Protein AF-A0A9P7GEM7-F1 (afdb_monomer_lite)

Organism: NCBI:txid117018

pLDDT: mean 81.97, std 18.74, range [29.73, 97.31]

Secondary structure (DSSP, 8-state):
-TTSSSS--HHHHHHHT-HHHHHHHHHHHHHHHHTGGGS-TTGGGSHHHHHTTTTS--EEEEETT-SSS-S----SSS-TTTTTTS-TT---HHHHHHH-TTSEEEEETT--S-TTSHHHHHHHHHHHHHHHT-

InterPro domains:
  IPR005944 Proline iminopeptidase [PTHR43722] (1-74)
  IPR029058 Alpha/Beta hydrolase fold [G3DSA:3.40.50.1820] (1-134)
  IPR029058 Alpha/Beta hydrolase fold [SSF53474] (7-118)

Sequence (134 aa):
MATSKLFVDPAYIERADDDGFANAFARIENHYFVNDGFMRDGQLLEKQEIDKIRHIPTTVVQGRYDVVCPVRTFLTTLLSYIHKFCVTKATTAYALKKVFPEIDLHIVPDAGHSSREVGIAKLLVEATNKFADL

Structure (mmCIF, N/CA/C/O backbone):
data_AF-A0A9P7GEM7-F1
#
_entry.id   AF-A0A9P7GEM7-F1
#
loop_
_atom_site.group_PDB
_atom_site.id
_atom_site.type_symbol
_atom_site.label_atom_id
_atom_site.label_alt_id
_atom_site.label_comp_id
_atom_site.label_asym_id
_atom_site.label_entity_id
_atom_site.label_seq_id
_atom_site.pdbx_PDB_ins_code
_atom_site.Cartn_x
_atom_site.Cartn_y
_atom_site.Cartn_z
_atom_site.occupancy
_atom_site.B_iso_or_equiv
_atom_site.auth_seq_id
_atom_site.auth_comp_id
_atom_site.auth_asym_id
_atom_site.auth_atom_id
_atom_site.pdbx_PDB_model_num
ATOM 1 N N . MET A 1 1 ? 7.661 -0.276 -12.362 1.00 64.19 1 MET A N 1
ATOM 2 C CA . MET A 1 1 ? 8.465 0.382 -11.304 1.00 64.19 1 MET A CA 1
ATOM 3 C C . MET A 1 1 ? 8.541 1.904 -11.425 1.00 64.19 1 MET A C 1
ATOM 5 O O . MET A 1 1 ? 8.403 2.573 -10.408 1.00 64.19 1 MET A O 1
ATOM 9 N N . ALA A 1 2 ? 8.729 2.460 -12.630 1.00 76.75 2 ALA A N 1
ATOM 10 C CA . ALA A 1 2 ? 8.881 3.907 -12.854 1.00 76.75 2 ALA A CA 1
ATOM 11 C C . ALA A 1 2 ? 7.737 4.788 -12.302 1.00 76.75 2 ALA A C 1
ATOM 13 O O . ALA A 1 2 ? 7.948 5.963 -12.034 1.00 76.75 2 ALA A O 1
ATOM 14 N N . THR A 1 3 ? 6.548 4.219 -12.096 1.00 82.38 3 THR A N 1
ATOM 15 C CA . THR A 1 3 ? 5.346 4.900 -11.588 1.00 82.38 3 THR A CA 1
ATOM 16 C C . THR A 1 3 ? 5.175 4.834 -10.066 1.00 82.38 3 THR A C 1
ATOM 18 O O . THR A 1 3 ? 4.169 5.304 -9.544 1.00 82.38 3 THR A O 1
ATOM 21 N N . SER A 1 4 ? 6.118 4.220 -9.340 1.00 85.00 4 SER A N 1
ATOM 22 C CA . SER A 1 4 ? 6.005 4.039 -7.884 1.00 85.00 4 SER A CA 1
ATOM 23 C C . SER A 1 4 ? 6.295 5.325 -7.107 1.00 85.00 4 SER A C 1
ATOM 25 O O . SER A 1 4 ? 5.693 5.568 -6.066 1.00 85.00 4 SER A O 1
ATOM 27 N N . LYS A 1 5 ? 7.198 6.171 -7.605 1.00 89.06 5 LYS A N 1
ATOM 28 C CA . LYS A 1 5 ? 7.530 7.457 -6.986 1.00 89.06 5 L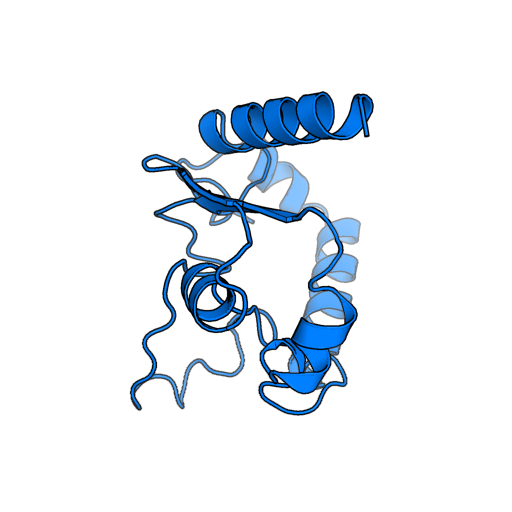YS A CA 1
ATOM 29 C C . LYS A 1 5 ? 6.873 8.617 -7.726 1.00 89.06 5 LYS A C 1
ATOM 31 O O . LYS A 1 5 ? 6.608 8.506 -8.921 1.00 89.06 5 LYS A O 1
ATOM 36 N N . LEU A 1 6 ? 6.639 9.725 -7.023 1.00 90.44 6 LEU A N 1
ATOM 37 C CA . LEU A 1 6 ? 6.106 10.961 -7.602 1.00 90.44 6 LEU A CA 1
ATOM 38 C C . LEU A 1 6 ? 7.060 11.530 -8.656 1.00 90.44 6 LEU A C 1
ATOM 40 O O . LEU A 1 6 ? 6.631 11.945 -9.730 1.00 90.44 6 LEU A O 1
ATOM 44 N N . PHE A 1 7 ? 8.357 11.509 -8.354 1.00 90.56 7 PHE A N 1
ATOM 45 C CA . PHE A 1 7 ? 9.413 11.835 -9.302 1.00 90.56 7 PHE A CA 1
ATOM 46 C C . PHE A 1 7 ? 10.183 10.575 -9.672 1.00 90.56 7 PHE A C 1
ATOM 48 O O . PHE A 1 7 ? 10.452 9.721 -8.824 1.00 90.56 7 PHE A O 1
ATOM 55 N N . VAL A 1 8 ? 10.543 10.470 -10.949 1.00 88.50 8 VAL A N 1
ATOM 56 C CA . VAL A 1 8 ? 11.289 9.324 -11.465 1.00 88.50 8 VAL A CA 1
ATOM 57 C C . VAL A 1 8 ? 12.629 9.209 -10.744 1.00 88.50 8 VAL A C 1
ATOM 59 O O . VAL A 1 8 ? 13.386 10.172 -10.656 1.00 88.50 8 VAL A O 1
ATOM 62 N N . ASP A 1 9 ? 12.920 8.006 -10.261 1.00 87.81 9 ASP A N 1
ATOM 63 C CA . ASP A 1 9 ? 14.178 7.657 -9.613 1.00 87.81 9 ASP A CA 1
ATOM 64 C C . ASP A 1 9 ? 14.965 6.703 -10.526 1.00 87.81 9 ASP A C 1
ATOM 66 O O . ASP A 1 9 ? 14.576 5.535 -10.651 1.00 87.81 9 ASP A O 1
ATOM 70 N N . PRO A 1 10 ? 16.051 7.172 -11.171 1.00 88.94 10 PRO A N 1
ATOM 71 C CA . PRO A 1 10 ? 16.840 6.356 -12.091 1.00 88.94 10 PRO A CA 1
ATOM 72 C C . PRO A 1 10 ? 17.392 5.079 -11.451 1.00 88.94 10 PRO A C 1
ATOM 74 O O . PRO A 1 10 ? 17.334 4.019 -12.068 1.00 88.94 10 PRO A O 1
ATOM 77 N N . ALA A 1 11 ? 17.838 5.144 -10.192 1.00 86.12 11 ALA A N 1
ATOM 78 C CA . ALA A 1 11 ? 18.374 3.977 -9.490 1.00 86.12 11 ALA A CA 1
ATOM 79 C C . ALA A 1 11 ? 17.286 2.924 -9.218 1.00 86.12 11 ALA A C 1
ATOM 81 O O . ALA A 1 11 ? 17.554 1.724 -9.142 1.00 86.12 11 ALA A O 1
ATOM 82 N N . TYR A 1 12 ? 16.031 3.360 -9.074 1.00 82.50 12 TYR A N 1
ATOM 83 C CA . TYR A 1 12 ? 14.903 2.447 -8.910 1.00 82.50 12 TYR A CA 1
ATOM 84 C C . TYR A 1 12 ? 14.491 1.775 -10.225 1.00 82.50 12 TYR A C 1
ATOM 86 O O . TYR A 1 12 ? 14.011 0.642 -10.194 1.00 82.50 12 TYR A O 1
ATOM 94 N N . ILE A 1 13 ? 14.685 2.452 -11.361 1.00 86.50 13 ILE A N 1
ATOM 95 C CA . ILE A 1 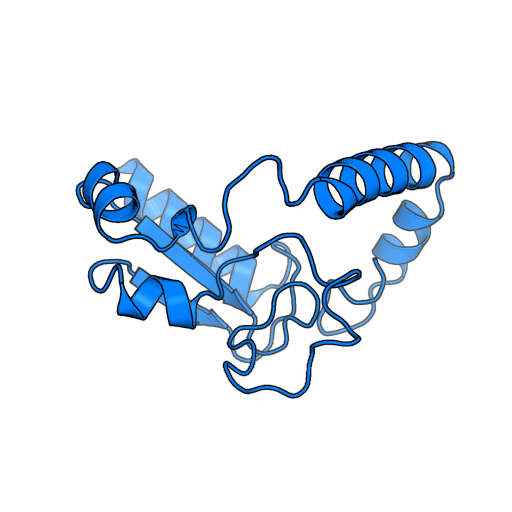13 ? 14.479 1.866 -12.692 1.00 86.50 13 ILE A CA 1
ATOM 96 C C . ILE A 1 13 ? 15.543 0.807 -12.964 1.00 86.50 13 ILE A C 1
ATOM 98 O O . ILE A 1 13 ? 15.184 -0.322 -13.267 1.00 86.50 13 ILE A O 1
ATOM 102 N N . GLU A 1 14 ? 16.817 1.128 -12.751 1.00 86.62 14 GLU A N 1
ATOM 103 C CA . GLU A 1 14 ? 17.926 0.199 -13.003 1.00 86.62 14 GLU A CA 1
ATOM 104 C C . GLU A 1 14 ? 17.762 -1.119 -12.232 1.00 86.62 14 GLU A C 1
ATOM 106 O O . GLU A 1 14 ? 17.913 -2.202 -12.786 1.00 86.62 14 GLU A O 1
ATOM 111 N N . ARG A 1 15 ? 17.353 -1.049 -10.959 1.00 80.81 15 ARG A N 1
ATOM 112 C CA . ARG A 1 15 ? 17.049 -2.255 -10.176 1.00 80.81 15 ARG A CA 1
ATOM 113 C C . ARG A 1 15 ? 15.886 -3.066 -10.759 1.00 80.81 15 ARG A C 1
ATOM 115 O O . ARG A 1 15 ? 15.845 -4.281 -10.583 1.00 80.81 15 ARG A O 1
ATOM 122 N N . ALA A 1 16 ? 14.896 -2.399 -11.341 1.00 81.69 16 ALA A N 1
ATOM 123 C CA . ALA A 1 16 ? 13.733 -3.060 -11.915 1.00 81.69 16 ALA A CA 1
ATOM 124 C C . ALA A 1 16 ? 14.041 -3.762 -13.244 1.00 81.69 16 ALA A C 1
ATOM 126 O O . ALA A 1 16 ? 13.280 -4.651 -13.619 1.00 81.69 16 ALA A O 1
ATOM 127 N N . ASP A 1 17 ? 15.133 -3.378 -13.908 1.00 84.75 17 ASP A N 1
ATOM 128 C CA . ASP A 1 17 ? 15.605 -3.969 -15.164 1.00 84.75 17 ASP A CA 1
ATOM 129 C C . ASP A 1 17 ? 16.401 -5.272 -14.951 1.00 84.75 17 ASP A C 1
ATOM 131 O O . ASP A 1 17 ? 16.788 -5.924 -15.916 1.00 84.75 17 ASP A O 1
ATOM 135 N N . ASP A 1 18 ? 16.628 -5.694 -13.701 1.00 90.25 18 ASP A N 1
ATOM 136 C CA . ASP A 1 18 ? 17.182 -7.019 -13.411 1.00 90.25 18 ASP A CA 1
ATOM 137 C C . ASP A 1 18 ? 16.184 -8.126 -13.795 1.00 90.25 18 ASP A C 1
ATOM 139 O O . ASP A 1 18 ? 15.109 -8.243 -13.203 1.00 90.25 18 ASP A O 1
ATOM 143 N N . ASP A 1 19 ? 16.557 -8.978 -14.754 1.00 91.94 19 ASP A N 1
ATOM 144 C CA . ASP A 1 19 ? 15.692 -10.030 -15.309 1.00 91.94 19 ASP A CA 1
ATOM 145 C C . ASP A 1 19 ? 15.185 -11.022 -14.251 1.00 91.94 19 ASP A C 1
ATOM 147 O O . ASP A 1 19 ? 14.043 -11.493 -14.314 1.00 91.94 19 ASP A O 1
ATOM 151 N N . GLY A 1 20 ? 16.027 -11.358 -13.268 1.00 92.56 20 GLY A N 1
ATOM 152 C CA . GLY A 1 20 ? 15.674 -12.288 -12.197 1.00 92.56 20 GLY A CA 1
ATOM 153 C C . GLY A 1 20 ? 14.565 -11.724 -11.315 1.00 92.56 20 GLY A C 1
ATOM 154 O O . GLY A 1 20 ? 13.541 -12.383 -11.086 1.00 92.56 20 GLY A O 1
ATOM 155 N N . PHE A 1 21 ? 14.745 -10.481 -10.869 1.00 89.31 21 PHE A N 1
ATOM 156 C CA . PHE A 1 21 ? 13.738 -9.729 -10.138 1.00 89.31 21 PHE A CA 1
ATOM 157 C C . PHE A 1 21 ? 12.471 -9.530 -10.979 1.00 89.31 21 PHE A C 1
ATOM 159 O O . PHE A 1 21 ? 11.379 -9.861 -10.510 1.00 89.31 21 PHE A O 1
ATOM 166 N N . ALA A 1 22 ? 12.602 -9.045 -12.215 1.00 89.62 22 ALA A N 1
ATOM 167 C CA . ALA A 1 22 ? 11.479 -8.723 -13.089 1.00 89.62 22 ALA A CA 1
ATOM 168 C C . ALA A 1 22 ? 10.606 -9.951 -13.375 1.00 89.62 22 ALA A C 1
ATOM 170 O O . ALA A 1 22 ? 9.381 -9.879 -13.258 1.00 89.62 22 ALA A O 1
ATOM 171 N N . ASN A 1 23 ? 11.215 -11.101 -13.679 1.00 93.31 23 ASN A N 1
ATOM 172 C CA . ASN A 1 23 ? 10.481 -12.333 -13.955 1.00 93.31 23 ASN A CA 1
ATOM 173 C C . ASN A 1 23 ? 9.744 -12.855 -12.712 1.00 93.31 23 ASN A C 1
ATOM 175 O O . ASN A 1 23 ? 8.568 -13.216 -12.795 1.00 93.31 23 ASN A O 1
ATOM 179 N N . ALA A 1 24 ? 10.404 -12.882 -11.550 1.00 93.50 24 ALA A N 1
ATOM 180 C CA . ALA A 1 24 ? 9.766 -13.328 -10.313 1.00 93.50 24 ALA A CA 1
ATOM 181 C C . ALA A 1 24 ? 8.607 -12.400 -9.915 1.00 93.50 24 ALA A C 1
ATOM 183 O O . ALA A 1 24 ? 7.496 -12.874 -9.658 1.00 93.50 24 ALA A O 1
ATOM 184 N N . PHE A 1 25 ? 8.856 -11.089 -9.930 1.00 89.75 25 PHE A N 1
ATOM 185 C CA . PHE A 1 25 ? 7.876 -10.054 -9.618 1.00 89.75 25 PHE A CA 1
ATOM 186 C C . PHE A 1 25 ? 6.661 -10.146 -10.548 1.00 89.75 25 PHE A C 1
ATOM 188 O O . PHE A 1 25 ? 5.543 -10.347 -10.074 1.00 89.75 25 PHE A O 1
ATOM 195 N N . ALA A 1 26 ? 6.880 -10.119 -11.866 1.00 90.50 26 ALA A N 1
ATOM 196 C CA . ALA A 1 26 ? 5.802 -10.142 -12.850 1.00 90.50 26 ALA A CA 1
ATOM 197 C C . ALA A 1 26 ? 4.967 -11.425 -12.775 1.00 90.50 26 ALA A C 1
ATOM 199 O O . ALA A 1 26 ? 3.743 -11.365 -12.870 1.00 90.50 26 ALA A O 1
ATOM 200 N N . ARG A 1 27 ? 5.597 -12.593 -12.590 1.00 94.00 27 ARG A N 1
ATOM 201 C CA . ARG A 1 27 ? 4.868 -13.867 -12.514 1.00 94.00 27 ARG A CA 1
ATOM 202 C C . ARG A 1 27 ? 4.002 -13.957 -11.270 1.00 94.00 27 ARG A C 1
ATOM 204 O O . ARG A 1 27 ? 2.861 -14.395 -11.378 1.00 94.00 27 ARG A O 1
ATOM 211 N N . ILE A 1 28 ? 4.536 -13.579 -10.109 1.00 93.31 28 ILE A N 1
ATOM 212 C CA . ILE A 1 28 ? 3.792 -13.667 -8.850 1.00 93.31 28 ILE A CA 1
ATOM 213 C C . ILE A 1 28 ? 2.659 -12.642 -8.843 1.00 93.31 28 ILE A C 1
ATOM 215 O O . ILE A 1 28 ? 1.522 -13.025 -8.572 1.00 93.31 28 ILE A O 1
ATOM 219 N N . GLU A 1 29 ? 2.9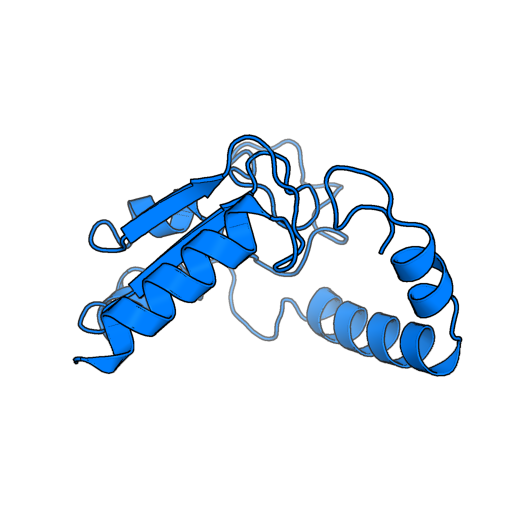29 -11.384 -9.204 1.00 90.38 29 GLU A N 1
ATOM 220 C CA . GLU A 1 29 ? 1.883 -10.361 -9.299 1.00 90.38 29 GLU A CA 1
ATOM 221 C C . GLU A 1 29 ? 0.781 -10.790 -10.263 1.00 90.38 29 GLU A C 1
ATOM 223 O O . GLU A 1 29 ? -0.379 -10.886 -9.866 1.00 90.38 29 GLU A O 1
ATOM 228 N N . ASN A 1 30 ? 1.140 -11.149 -11.500 1.00 89.88 30 ASN A N 1
ATOM 229 C CA . ASN A 1 30 ? 0.170 -11.584 -12.499 1.00 89.88 30 ASN A CA 1
ATOM 230 C C . ASN A 1 30 ? -0.634 -12.794 -12.008 1.00 89.88 30 ASN A C 1
ATOM 232 O O . ASN A 1 30 ? -1.853 -12.811 -12.150 1.00 89.88 30 ASN A O 1
ATOM 236 N N . HIS A 1 31 ? 0.017 -13.768 -11.368 1.00 93.38 31 HIS A N 1
ATOM 237 C CA . HIS A 1 31 ? -0.663 -14.945 -10.844 1.00 93.38 31 HIS A CA 1
ATOM 238 C C . HIS A 1 31 ? -1.736 -14.596 -9.808 1.00 93.38 31 HIS A C 1
ATOM 240 O O . HIS A 1 31 ? -2.859 -15.085 -9.921 1.00 93.38 31 HIS A O 1
ATOM 246 N N . TYR A 1 32 ? -1.437 -13.735 -8.834 1.00 90.19 32 TYR A N 1
ATOM 247 C CA . TYR A 1 32 ? -2.464 -13.273 -7.896 1.00 90.19 32 TYR A CA 1
ATOM 248 C C . TYR A 1 32 ? -3.518 -12.425 -8.614 1.00 90.19 32 TYR A C 1
ATOM 250 O O . TYR A 1 32 ? -4.703 -12.546 -8.302 1.00 90.19 32 TYR A O 1
ATOM 258 N N . PHE A 1 33 ? -3.112 -11.643 -9.620 1.00 85.00 33 PHE A N 1
ATOM 259 C CA . PHE A 1 33 ? -4.003 -10.776 -10.385 1.00 85.00 33 PHE A CA 1
ATOM 260 C C . PHE A 1 33 ? -5.077 -11.516 -11.163 1.00 85.00 33 PHE A C 1
ATOM 262 O O . PHE A 1 33 ? -6.260 -11.217 -11.013 1.00 85.00 33 PHE A O 1
ATOM 269 N N . VAL A 1 34 ? -4.695 -12.528 -11.933 1.00 88.94 34 VAL A N 1
ATOM 270 C CA . VAL A 1 34 ? -5.652 -13.314 -12.725 1.00 88.94 34 VAL A CA 1
ATOM 271 C C . VAL A 1 34 ? -6.544 -14.219 -11.874 1.00 88.94 34 VAL A C 1
ATOM 273 O O . VAL A 1 34 ? -7.535 -14.729 -12.388 1.00 88.94 34 VAL A O 1
ATOM 276 N N . ASN A 1 35 ? -6.203 -14.415 -10.597 1.00 89.62 35 ASN A N 1
ATOM 277 C CA . ASN A 1 35 ? -6.974 -15.207 -9.638 1.00 89.62 35 ASN A CA 1
ATOM 278 C C . ASN A 1 35 ? -7.706 -14.340 -8.600 1.00 89.62 35 ASN A C 1
ATOM 280 O O . ASN A 1 35 ? -8.128 -14.858 -7.565 1.00 89.62 35 ASN A O 1
ATOM 284 N N . ASP A 1 36 ? -7.836 -13.029 -8.830 1.00 83.75 36 ASP A N 1
ATOM 285 C CA . ASP A 1 36 ? -8.563 -12.110 -7.943 1.00 83.75 36 ASP A CA 1
ATOM 286 C C . ASP A 1 36 ? -8.074 -12.132 -6.481 1.00 83.75 36 ASP A C 1
ATOM 288 O O . ASP A 1 36 ? -8.854 -11.991 -5.530 1.00 83.75 36 ASP A O 1
ATOM 292 N N . GLY A 1 37 ? -6.770 -12.354 -6.294 1.00 87.38 37 GLY A N 1
ATOM 293 C CA . GLY A 1 37 ? -6.147 -12.510 -4.982 1.00 87.38 37 GLY A CA 1
ATOM 294 C C . GLY A 1 37 ? -6.664 -13.714 -4.188 1.00 87.38 37 GLY A C 1
ATOM 295 O O . GLY A 1 37 ? -6.500 -13.737 -2.972 1.00 87.38 37 GLY A O 1
ATOM 296 N N . PHE A 1 38 ? -7.308 -14.685 -4.847 1.00 92.38 38 PHE A N 1
ATOM 297 C CA . PHE A 1 38 ? -7.973 -15.842 -4.235 1.00 92.38 38 PHE A CA 1
ATOM 298 C C . PHE A 1 38 ? -9.065 -15.462 -3.222 1.00 92.38 38 PHE A C 1
ATOM 300 O O . PHE A 1 38 ? -9.369 -16.211 -2.293 1.00 92.38 38 PHE A O 1
ATOM 307 N N . MET A 1 39 ? -9.670 -14.288 -3.404 1.00 86.75 39 MET A N 1
ATOM 308 C CA . MET A 1 39 ? -10.712 -13.753 -2.532 1.00 86.75 39 MET A CA 1
ATOM 309 C C . MET A 1 39 ? -11.991 -13.486 -3.316 1.00 86.75 39 MET A C 1
ATOM 311 O O . MET A 1 39 ? -11.966 -13.164 -4.508 1.00 86.75 39 MET A O 1
ATOM 315 N N . ARG A 1 40 ? -13.130 -13.527 -2.619 1.00 89.19 40 ARG A N 1
ATOM 316 C CA . ARG A 1 40 ? -14.391 -13.013 -3.173 1.00 89.19 40 ARG A CA 1
ATOM 317 C C . ARG A 1 40 ? -14.286 -11.507 -3.408 1.00 89.19 40 ARG A C 1
ATOM 319 O O . ARG A 1 40 ? -13.385 -10.838 -2.898 1.00 89.19 40 ARG A O 1
ATOM 326 N N . ASP A 1 41 ? -15.136 -10.963 -4.268 1.00 83.56 41 ASP A N 1
ATOM 327 C CA . ASP A 1 41 ? -15.126 -9.522 -4.528 1.00 83.56 41 ASP A CA 1
ATOM 328 C C . ASP A 1 41 ? -15.537 -8.714 -3.295 1.00 83.56 41 ASP A C 1
ATOM 330 O O . ASP A 1 41 ? -16.408 -9.137 -2.543 1.00 83.56 41 ASP A O 1
ATOM 334 N N . GLY A 1 42 ? -14.847 -7.598 -3.047 1.00 81.44 42 GLY A N 1
ATOM 335 C CA . GLY A 1 42 ? -15.095 -6.732 -1.890 1.00 81.44 42 GLY A CA 1
ATOM 336 C C . GLY A 1 42 ? -14.822 -7.338 -0.505 1.00 81.44 42 GLY A C 1
ATOM 337 O O . GLY A 1 42 ? -15.012 -6.629 0.478 1.00 81.44 42 GLY A O 1
ATOM 338 N N . GLN A 1 43 ? -14.340 -8.587 -0.407 1.00 85.94 43 GLN A N 1
ATOM 339 C CA . GLN A 1 43 ? -14.238 -9.336 0.856 1.00 85.94 43 GLN A CA 1
ATOM 340 C C . GLN A 1 43 ? -13.584 -8.529 1.992 1.00 85.94 43 GLN A C 1
ATOM 342 O O . GLN A 1 43 ? -14.118 -8.475 3.090 1.00 85.94 43 GLN A O 1
ATOM 347 N N . LEU A 1 44 ? -12.467 -7.841 1.732 1.00 86.25 44 LEU A N 1
ATOM 348 C CA . LEU A 1 44 ? -11.731 -7.078 2.754 1.00 86.25 44 LEU A CA 1
ATOM 349 C C . LEU A 1 44 ? -12.472 -5.837 3.285 1.00 86.25 44 LEU A C 1
ATOM 351 O O . LEU A 1 44 ? -12.107 -5.315 4.332 1.00 86.25 44 LEU A O 1
ATOM 355 N N . LEU A 1 45 ?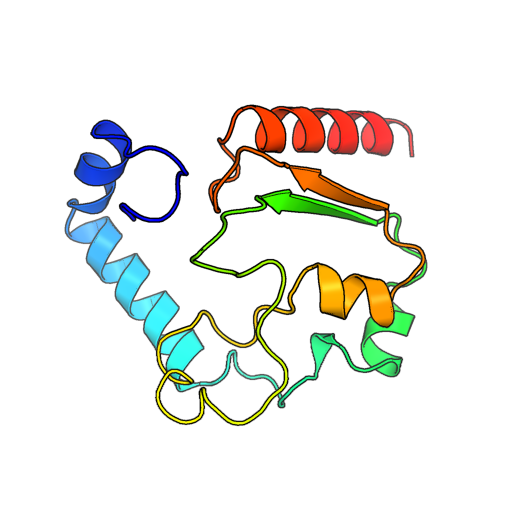 -13.484 -5.347 2.565 1.00 86.00 45 LEU A N 1
ATOM 356 C CA . LEU A 1 45 ? -14.298 -4.184 2.938 1.00 86.00 45 LEU A CA 1
ATOM 357 C C . LEU A 1 45 ? -15.622 -4.565 3.595 1.00 86.00 45 LEU A C 1
ATOM 359 O O . LEU A 1 45 ? -16.356 -3.689 4.062 1.00 86.00 45 LEU A O 1
ATOM 363 N N . GLU A 1 46 ? -15.952 -5.852 3.604 1.00 88.94 46 GLU A N 1
ATOM 364 C CA . GLU A 1 46 ? -17.153 -6.339 4.251 1.00 88.94 46 GLU A CA 1
ATOM 365 C C . GLU A 1 46 ? -17.102 -6.019 5.747 1.00 88.94 46 GLU A C 1
ATOM 367 O O . GLU A 1 46 ? -16.099 -6.262 6.421 1.00 88.94 46 GLU A O 1
ATOM 372 N N . LYS A 1 47 ? -18.210 -5.501 6.288 1.00 89.44 47 LYS A N 1
ATOM 373 C CA . LYS A 1 47 ? -18.281 -5.098 7.695 1.00 89.44 47 LYS A CA 1
ATOM 374 C C . LYS A 1 47 ? -17.872 -6.244 8.626 1.00 89.44 47 LYS A C 1
ATOM 376 O O . LYS A 1 47 ? -17.063 -6.027 9.516 1.00 89.44 47 LYS A O 1
ATOM 381 N N . GLN A 1 48 ? -18.353 -7.464 8.376 1.00 93.44 48 GLN A N 1
ATOM 382 C CA . GLN A 1 48 ? -17.981 -8.641 9.167 1.00 93.44 48 GLN A CA 1
ATOM 383 C C . GLN A 1 48 ? -16.480 -8.972 9.137 1.00 93.44 48 GLN A C 1
ATOM 385 O O . GLN A 1 48 ? -15.985 -9.562 10.091 1.00 93.44 48 GLN A O 1
ATOM 390 N N . GLU A 1 49 ? -15.755 -8.626 8.070 1.00 91.94 49 GLU A N 1
ATOM 391 C CA . GLU A 1 49 ? -14.309 -8.850 7.969 1.00 91.94 49 GLU A CA 1
ATOM 392 C C . GLU A 1 49 ? -13.539 -7.734 8.685 1.00 91.94 49 GLU A C 1
ATOM 394 O O . GLU A 1 49 ? -12.611 -8.012 9.443 1.00 91.94 49 GLU A O 1
ATOM 399 N N . ILE A 1 50 ? -13.988 -6.484 8.540 1.00 90.44 50 ILE A N 1
ATOM 400 C CA . ILE A 1 50 ? -13.445 -5.328 9.268 1.00 90.44 50 ILE A CA 1
ATOM 401 C C . ILE A 1 50 ? -13.657 -5.467 10.780 1.00 90.44 50 ILE A C 1
ATOM 403 O O . ILE A 1 50 ? -12.742 -5.204 11.562 1.00 90.44 50 ILE A O 1
ATOM 407 N N . ASP A 1 51 ? -14.830 -5.933 11.210 1.00 94.69 51 ASP A N 1
ATOM 408 C CA . ASP A 1 51 ? -15.171 -6.107 12.624 1.00 94.69 51 ASP A CA 1
ATOM 409 C C . ASP A 1 51 ? -14.200 -7.059 13.346 1.00 94.69 51 ASP A C 1
ATOM 411 O O . ASP A 1 51 ? -13.933 -6.873 14.536 1.00 94.69 51 ASP A O 1
ATOM 415 N N . LYS A 1 52 ? -13.578 -8.005 12.625 1.00 94.38 52 LYS A N 1
ATOM 416 C CA . LYS A 1 52 ? -12.551 -8.908 13.174 1.00 94.38 52 LYS A CA 1
ATOM 417 C C . LYS A 1 52 ? -11.270 -8.188 13.579 1.00 94.38 52 LYS A C 1
ATOM 419 O O . LYS A 1 52 ? -10.576 -8.687 14.455 1.00 94.38 52 LYS A O 1
ATOM 424 N N . ILE A 1 53 ? -10.945 -7.051 12.965 1.00 93.81 53 ILE A N 1
ATOM 425 C CA . ILE A 1 53 ? -9.693 -6.312 13.205 1.00 93.81 53 ILE A CA 1
ATOM 426 C C . ILE A 1 53 ? -9.915 -4.943 13.849 1.00 93.81 53 ILE A C 1
ATOM 428 O O . ILE A 1 53 ? -8.953 -4.258 14.175 1.00 93.81 53 ILE A O 1
ATOM 432 N N . ARG A 1 54 ? -11.171 -4.539 14.074 1.00 92.06 54 ARG A N 1
ATOM 433 C CA . ARG A 1 54 ? -11.536 -3.216 14.610 1.00 92.06 54 ARG A CA 1
ATOM 434 C C . ARG A 1 54 ? -10.845 -2.823 15.911 1.00 92.06 54 ARG A C 1
ATOM 436 O O . ARG A 1 54 ? -10.665 -1.641 16.177 1.00 92.06 54 ARG A O 1
ATOM 443 N N . HIS A 1 55 ? -10.510 -3.810 16.729 1.00 91.06 55 HIS A N 1
ATOM 444 C CA . HIS A 1 55 ? -9.851 -3.622 18.014 1.00 91.06 55 HIS A CA 1
ATOM 445 C C . HIS A 1 55 ? -8.336 -3.391 17.892 1.00 91.06 55 HIS A C 1
ATOM 447 O O . HIS A 1 55 ? -7.698 -3.069 18.890 1.00 91.06 55 HIS A O 1
ATOM 453 N N . ILE A 1 56 ? -7.754 -3.559 16.700 1.00 92.06 56 ILE A N 1
ATOM 454 C CA . ILE A 1 56 ? -6.322 -3.392 16.451 1.00 92.06 56 ILE A CA 1
ATOM 455 C C . ILE A 1 56 ? -6.048 -1.920 16.106 1.00 92.06 56 ILE A C 1
ATOM 457 O O . ILE A 1 56 ? -6.587 -1.416 15.111 1.00 92.06 56 ILE A O 1
ATOM 461 N N . PRO A 1 57 ? -5.193 -1.216 16.872 1.00 91.75 57 PRO A N 1
ATOM 462 C CA . PRO A 1 57 ? -4.745 0.125 16.514 1.00 91.75 57 PRO A CA 1
ATOM 463 C C . PRO A 1 57 ? -4.139 0.129 15.108 1.00 91.75 57 PRO A C 1
ATOM 465 O O . PRO A 1 57 ? -3.196 -0.604 14.825 1.00 91.75 57 PRO A O 1
ATOM 468 N N . THR A 1 58 ? -4.704 0.936 14.212 1.00 91.94 58 THR A N 1
ATOM 469 C CA . THR A 1 58 ? -4.360 0.905 12.786 1.00 91.94 58 THR A CA 1
ATOM 470 C C . THR A 1 58 ? -4.109 2.317 12.271 1.00 91.94 58 THR A C 1
ATOM 472 O O . THR A 1 58 ? -4.983 3.182 12.364 1.00 91.94 58 THR A O 1
ATOM 475 N N . THR A 1 59 ? -2.932 2.523 11.678 1.00 93.12 59 THR A N 1
ATOM 476 C CA . THR A 1 59 ? -2.571 3.741 10.942 1.00 93.12 59 THR A CA 1
ATOM 477 C C . THR A 1 59 ? -2.416 3.410 9.462 1.00 93.12 59 THR A C 1
ATOM 479 O O . THR A 1 59 ? -1.729 2.455 9.104 1.00 93.12 59 THR A O 1
ATOM 482 N N . VAL A 1 60 ? -3.035 4.212 8.597 1.00 92.88 60 VAL A N 1
ATOM 483 C CA . VAL A 1 60 ? -2.944 4.105 7.136 1.00 92.88 60 VAL A CA 1
ATOM 484 C C . VAL A 1 60 ? -2.291 5.368 6.591 1.00 92.88 60 VAL A C 1
ATOM 486 O O . VAL A 1 60 ? -2.769 6.473 6.837 1.00 92.88 60 VAL A O 1
ATOM 489 N N . VAL A 1 61 ? -1.218 5.204 5.820 1.00 93.25 61 VAL A N 1
ATOM 490 C CA . VAL A 1 61 ? -0.495 6.298 5.157 1.00 93.25 61 VAL A CA 1
ATOM 491 C C . VAL A 1 61 ? -0.588 6.089 3.652 1.00 93.25 61 VAL A C 1
ATOM 493 O O . VAL A 1 61 ? -0.224 5.025 3.159 1.00 93.25 61 VAL A O 1
ATOM 496 N N . GLN A 1 62 ? -1.078 7.090 2.924 1.00 92.75 62 GLN A N 1
ATOM 497 C CA . GLN A 1 62 ? -1.331 6.985 1.488 1.00 92.75 62 GLN A CA 1
ATOM 498 C C . GLN A 1 62 ? -0.830 8.233 0.753 1.00 92.75 62 GLN A C 1
ATOM 500 O O . GLN A 1 62 ? -1.177 9.356 1.123 1.00 92.75 62 GLN A O 1
ATOM 505 N N . GLY A 1 63 ? -0.066 8.057 -0.326 1.00 92.12 63 GLY A N 1
ATOM 506 C CA . GLY A 1 63 ? 0.320 9.170 -1.193 1.00 92.12 63 GLY A CA 1
ATOM 507 C C . GLY A 1 63 ? -0.851 9.687 -2.025 1.00 92.12 63 GLY A C 1
ATOM 508 O O . GLY A 1 63 ? -1.632 8.910 -2.580 1.00 92.12 63 GLY A O 1
ATOM 509 N N . ARG A 1 64 ? -0.991 11.014 -2.122 1.00 91.69 64 ARG A N 1
ATOM 510 C CA . ARG A 1 64 ? -2.050 11.679 -2.896 1.00 91.69 64 ARG A CA 1
ATOM 511 C C . ARG A 1 64 ? -2.011 11.303 -4.377 1.00 91.69 64 ARG A C 1
ATOM 513 O O . ARG A 1 64 ? -3.075 11.189 -4.987 1.00 91.69 64 ARG A O 1
ATOM 520 N N . TYR A 1 65 ? -0.809 11.133 -4.921 1.00 91.25 65 TYR A N 1
ATOM 521 C CA . TYR A 1 65 ? -0.544 10.856 -6.331 1.00 91.25 65 TYR A CA 1
ATOM 522 C C . TYR A 1 65 ? -0.127 9.400 -6.567 1.00 91.25 65 TYR A C 1
ATOM 524 O O . TYR A 1 65 ? 0.538 9.097 -7.554 1.00 91.25 65 TYR A O 1
ATOM 532 N N . ASP A 1 66 ? -0.501 8.488 -5.668 1.00 89.69 66 ASP A N 1
ATOM 533 C CA . ASP A 1 66 ? -0.359 7.058 -5.916 1.00 89.69 66 ASP A CA 1
ATOM 534 C C . ASP A 1 66 ? -1.228 6.652 -7.120 1.00 89.69 66 ASP A C 1
ATOM 536 O O . ASP A 1 66 ? -2.457 6.695 -7.061 1.00 89.69 66 ASP A O 1
ATOM 540 N N . VAL A 1 67 ? -0.581 6.290 -8.227 1.00 88.19 67 VAL A N 1
ATOM 541 C CA . VAL A 1 67 ? -1.237 5.803 -9.452 1.00 88.19 67 VAL A CA 1
ATOM 542 C C . VAL A 1 67 ? -1.241 4.276 -9.555 1.00 88.19 67 VAL A C 1
ATOM 544 O O . VAL A 1 67 ? -1.854 3.732 -10.470 1.00 88.19 67 VAL A O 1
ATOM 547 N N . VAL A 1 68 ? -0.561 3.589 -8.635 1.00 85.94 68 VAL A N 1
ATOM 548 C CA . VAL A 1 68 ? -0.511 2.124 -8.552 1.00 85.94 68 VAL A CA 1
ATOM 549 C C . VAL A 1 68 ? -1.716 1.627 -7.749 1.00 85.94 68 VAL A C 1
ATOM 551 O O . VAL A 1 68 ? -2.461 0.769 -8.217 1.00 85.94 68 VAL A O 1
ATOM 554 N N . CYS A 1 69 ? -1.961 2.245 -6.592 1.00 84.12 69 CYS A N 1
ATOM 555 C CA . CYS A 1 69 ? -3.111 2.025 -5.717 1.00 84.12 69 CYS A CA 1
ATOM 556 C C . CYS A 1 69 ? -3.804 3.368 -5.412 1.00 84.12 69 CYS A C 1
ATOM 558 O O . CYS A 1 69 ? -3.550 3.976 -4.373 1.00 84.12 69 CYS A O 1
ATOM 560 N N . PRO A 1 70 ? -4.691 3.865 -6.291 1.00 82.44 70 PRO A N 1
ATOM 561 C CA . PRO A 1 70 ? -5.262 5.202 -6.150 1.00 82.44 70 PRO A CA 1
ATOM 562 C C . PRO A 1 70 ? -5.984 5.469 -4.821 1.00 82.44 70 PRO A C 1
ATOM 564 O O . PRO A 1 70 ? -6.776 4.658 -4.344 1.00 82.44 70 PRO A O 1
ATOM 567 N N . VAL A 1 71 ? -5.816 6.683 -4.271 1.00 73.38 71 VAL A N 1
ATOM 568 C CA . VAL A 1 71 ? -6.503 7.153 -3.039 1.00 73.38 71 VAL A CA 1
ATOM 569 C C . VAL A 1 71 ? -8.023 7.004 -3.134 1.00 73.38 71 VAL A C 1
ATOM 571 O O . VAL A 1 71 ? -8.713 6.766 -2.139 1.00 73.38 71 VAL A O 1
ATOM 574 N N . ARG A 1 72 ? -8.551 7.190 -4.345 1.00 66.69 72 ARG A N 1
ATOM 575 C CA . ARG A 1 72 ? -9.947 6.981 -4.697 1.00 66.69 72 ARG A CA 1
ATOM 576 C C . ARG A 1 72 ? -9.999 6.330 -6.070 1.00 66.69 72 ARG A C 1
ATOM 578 O O . ARG A 1 72 ? -9.787 6.996 -7.077 1.00 66.69 72 ARG A O 1
ATOM 585 N N . THR A 1 73 ? -10.380 5.066 -6.112 1.00 52.03 73 THR A N 1
ATOM 586 C CA . THR A 1 73 ? -10.888 4.445 -7.333 1.00 52.03 73 THR A CA 1
ATOM 587 C C . THR A 1 73 ? -12.337 4.890 -7.501 1.00 52.03 73 THR A C 1
ATOM 589 O O . THR A 1 73 ? -13.150 4.818 -6.577 1.00 52.03 73 THR A O 1
ATOM 592 N N . PHE A 1 74 ? -12.640 5.465 -8.659 1.00 34.34 74 PHE A N 1
ATOM 593 C CA . PHE A 1 74 ? -13.953 5.997 -9.000 1.00 34.34 74 PHE A CA 1
ATOM 594 C C . PHE A 1 74 ? -14.977 4.845 -8.982 1.00 34.34 74 PHE A C 1
ATOM 596 O O . PHE A 1 74 ? -14.943 3.967 -9.836 1.00 34.34 74 PHE A O 1
ATOM 603 N N . LEU A 1 75 ? -15.884 4.834 -8.000 1.00 34.00 75 LEU A N 1
ATOM 604 C CA . LEU A 1 75 ? -16.954 3.836 -7.815 1.00 34.00 75 LEU A CA 1
ATOM 605 C C . LEU A 1 75 ? -18.068 3.905 -8.886 1.00 34.00 75 LEU A C 1
ATOM 607 O O . LEU A 1 75 ? -19.207 3.547 -8.610 1.00 34.00 75 LEU A O 1
ATOM 611 N N . THR A 1 76 ? -17.794 4.375 -10.105 1.00 30.41 76 THR A N 1
ATOM 612 C CA . THR A 1 76 ? -18.818 4.422 -11.162 1.00 30.41 76 THR A CA 1
ATOM 613 C C . THR A 1 76 ? -18.262 3.938 -12.499 1.00 30.41 76 THR A C 1
ATOM 615 O O . THR A 1 76 ? -17.468 4.609 -13.148 1.00 30.41 76 THR A O 1
ATOM 618 N N . THR A 1 77 ? -18.675 2.722 -12.868 1.00 31.06 77 THR A N 1
ATOM 619 C CA . THR A 1 77 ? -19.162 2.317 -14.205 1.00 31.06 77 THR A CA 1
ATOM 620 C C . THR A 1 77 ? -18.271 2.471 -15.453 1.00 31.06 77 THR A C 1
ATOM 622 O O . THR A 1 77 ? -18.647 1.953 -16.498 1.00 31.06 77 THR A O 1
ATOM 625 N N . LEU A 1 78 ? -17.094 3.099 -15.389 1.00 29.73 78 LEU A N 1
ATOM 626 C CA . LEU A 1 78 ? -16.246 3.403 -16.559 1.00 29.73 78 LEU A CA 1
ATOM 627 C C . LEU A 1 78 ? -14.957 2.572 -16.656 1.00 29.73 78 LEU A C 1
ATOM 629 O O . LEU A 1 78 ? -14.244 2.658 -17.650 1.00 29.73 78 LEU A O 1
ATOM 633 N N . LEU A 1 79 ? -14.657 1.738 -15.658 1.00 36.97 79 LEU A N 1
ATOM 634 C CA . LEU A 1 79 ? -13.422 0.944 -15.611 1.00 36.97 79 LEU A CA 1
ATOM 635 C C . LEU A 1 79 ? -13.619 -0.539 -15.930 1.00 36.97 79 LEU A C 1
ATOM 637 O O . LEU A 1 79 ? -12.693 -1.319 -15.731 1.00 36.97 79 LEU A O 1
ATOM 641 N N . SER A 1 80 ? -14.763 -0.965 -16.473 1.00 34.97 80 SER A N 1
ATOM 642 C CA . SER A 1 80 ? -14.973 -2.356 -16.926 1.00 34.97 80 SER A CA 1
ATOM 643 C C . SER A 1 80 ? -13.903 -2.852 -17.918 1.00 34.97 80 SER A C 1
ATOM 645 O O . SER A 1 80 ? -13.731 -4.057 -18.056 1.00 34.97 80 SER A O 1
ATOM 647 N N . TYR A 1 81 ? -13.114 -1.955 -18.523 1.00 33.94 81 TYR A N 1
ATOM 648 C CA . TYR A 1 81 ? -11.994 -2.298 -19.406 1.00 33.94 81 TYR A CA 1
ATOM 649 C C . TYR A 1 81 ? -10.598 -2.320 -18.737 1.00 33.94 81 TYR A C 1
ATOM 651 O O . TYR A 1 81 ? -9.685 -2.946 -19.264 1.00 33.94 81 TYR A O 1
ATOM 659 N N . ILE A 1 82 ? -10.411 -1.692 -17.567 1.00 40.19 82 ILE A N 1
ATOM 660 C CA . ILE A 1 82 ? -9.104 -1.615 -16.861 1.00 40.19 82 ILE A CA 1
ATOM 661 C C . ILE A 1 82 ? -9.043 -2.571 -15.648 1.00 40.19 82 ILE A C 1
ATOM 663 O O . ILE A 1 82 ? -7.999 -2.726 -15.017 1.00 40.19 82 ILE A O 1
ATOM 667 N N . HIS A 1 83 ? -10.123 -3.310 -15.360 1.00 37.31 83 HIS A N 1
ATOM 668 C CA . HIS A 1 83 ? -10.197 -4.256 -14.233 1.00 37.31 83 HIS A CA 1
ATOM 669 C C . HIS A 1 83 ? -9.127 -5.362 -14.231 1.00 37.31 83 HIS A C 1
ATOM 671 O O . HIS A 1 83 ? -8.930 -5.990 -13.199 1.00 37.31 83 HIS A O 1
ATOM 677 N N . LYS A 1 84 ? -8.415 -5.605 -15.338 1.00 36.84 84 LYS A N 1
ATOM 678 C CA . LYS A 1 84 ? -7.371 -6.642 -15.395 1.00 36.84 84 LYS A CA 1
ATOM 679 C C . LYS A 1 84 ? -5.951 -6.172 -15.078 1.00 36.84 84 LYS A C 1
ATOM 681 O O . LYS A 1 84 ? -5.082 -7.025 -14.952 1.00 36.84 84 LYS A O 1
ATOM 686 N N . PHE A 1 85 ? -5.699 -4.866 -14.964 1.00 31.05 85 PHE A N 1
ATOM 687 C CA . PHE A 1 85 ? -4.333 -4.350 -14.772 1.00 31.05 85 PHE A CA 1
ATOM 688 C C . PHE A 1 85 ? -4.129 -3.560 -13.474 1.00 31.05 85 PHE A C 1
ATOM 690 O O . PHE A 1 85 ? -2.991 -3.289 -13.100 1.00 31.05 85 PHE A O 1
ATOM 697 N N . CYS A 1 86 ? -5.203 -3.196 -12.768 1.00 34.19 86 CYS A N 1
ATOM 698 C CA . CYS A 1 86 ? -5.097 -2.483 -11.500 1.00 34.19 86 CYS A CA 1
ATOM 699 C C . CYS A 1 86 ? -5.066 -3.487 -10.342 1.00 34.19 86 CYS A C 1
ATOM 701 O O . CYS A 1 86 ? -6.107 -4.027 -9.975 1.00 34.19 86 CYS A O 1
ATOM 703 N N . VAL A 1 87 ? -3.859 -3.733 -9.823 1.00 43.22 87 VAL A N 1
ATOM 704 C CA . VAL A 1 87 ? -3.514 -4.231 -8.478 1.00 43.22 87 VAL A CA 1
ATOM 705 C C . VAL A 1 87 ? -4.706 -4.821 -7.713 1.00 43.22 87 VAL A C 1
ATOM 707 O O . VAL A 1 87 ? -5.505 -4.092 -7.121 1.00 43.22 87 VAL A O 1
ATOM 710 N N . THR A 1 88 ? -4.836 -6.149 -7.764 1.00 36.09 88 THR A N 1
ATOM 711 C CA . THR A 1 88 ? -5.930 -6.951 -7.185 1.00 36.09 88 THR A CA 1
ATOM 712 C C . THR A 1 88 ? -6.590 -6.343 -5.977 1.00 36.09 88 THR A C 1
ATOM 714 O O . THR A 1 88 ? -6.018 -6.362 -4.889 1.00 36.09 88 THR A O 1
ATOM 717 N N . LYS A 1 89 ? -7.820 -5.854 -6.172 1.00 47.06 89 LYS A N 1
ATOM 718 C CA . LYS A 1 89 ? -8.743 -5.485 -5.093 1.00 47.06 89 LYS A CA 1
ATOM 719 C C . LYS A 1 89 ? -8.063 -4.674 -3.984 1.00 47.06 89 LYS A C 1
ATOM 721 O O . LYS A 1 89 ? -8.397 -4.827 -2.808 1.00 47.06 89 LYS A O 1
ATOM 726 N N . ALA A 1 90 ? -7.106 -3.817 -4.353 1.00 46.59 90 ALA A N 1
ATOM 727 C CA . ALA A 1 90 ? -6.516 -2.868 -3.434 1.00 46.59 90 ALA A CA 1
ATOM 728 C C . ALA A 1 90 ? -7.647 -1.948 -2.981 1.00 46.59 90 ALA A C 1
ATOM 730 O O . ALA A 1 90 ? -8.175 -1.119 -3.726 1.00 46.59 90 ALA A O 1
ATOM 731 N N . THR A 1 91 ? -8.088 -2.176 -1.753 1.00 57.75 91 THR A N 1
ATOM 732 C CA . THR A 1 91 ? -9.067 -1.326 -1.111 1.00 57.75 91 THR A CA 1
ATOM 733 C C . THR A 1 91 ? -8.460 0.063 -1.006 1.00 57.75 91 THR A C 1
ATOM 735 O O . THR A 1 91 ? -7.411 0.245 -0.397 1.00 57.75 91 THR A O 1
ATOM 738 N N . THR A 1 92 ? -9.112 1.055 -1.608 1.00 72.44 92 THR A N 1
ATOM 739 C CA . THR A 1 92 ? -8.619 2.435 -1.538 1.00 72.44 92 THR A CA 1
ATOM 740 C C . THR A 1 92 ? -8.624 2.888 -0.081 1.00 72.44 92 THR A C 1
ATOM 742 O O . THR A 1 92 ? -9.574 2.591 0.654 1.00 72.44 92 THR A O 1
ATOM 745 N N . ALA A 1 93 ? -7.618 3.657 0.333 1.00 77.06 93 ALA A N 1
ATOM 746 C CA . ALA A 1 93 ? -7.546 4.180 1.697 1.00 77.06 93 ALA A CA 1
ATOM 747 C C . ALA A 1 93 ? -8.830 4.940 2.098 1.00 77.06 93 ALA A C 1
ATOM 749 O O . ALA A 1 93 ? -9.292 4.865 3.238 1.00 77.06 93 ALA A O 1
ATOM 750 N N . TYR A 1 94 ? -9.476 5.609 1.134 1.00 82.12 94 TYR A N 1
ATOM 751 C CA . TYR A 1 94 ? -10.750 6.289 1.351 1.00 82.12 94 TYR A CA 1
ATOM 752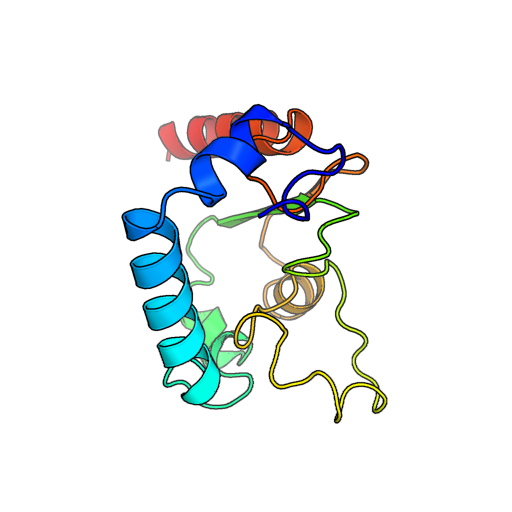 C C . TYR A 1 94 ? -11.940 5.332 1.546 1.00 82.12 94 TYR A C 1
ATOM 754 O O . TYR A 1 94 ? -12.800 5.594 2.387 1.00 82.12 94 TYR A O 1
ATOM 762 N N . ALA A 1 95 ? -12.018 4.233 0.787 1.00 84.00 95 ALA A N 1
ATOM 763 C CA . ALA A 1 95 ? -13.056 3.216 0.976 1.00 84.00 95 ALA A CA 1
ATOM 764 C C . ALA A 1 95 ? -12.897 2.506 2.326 1.00 84.00 95 ALA A C 1
ATOM 766 O O . ALA A 1 95 ? -13.890 2.336 3.032 1.00 84.00 95 ALA A O 1
ATOM 767 N N . LEU A 1 96 ? -11.658 2.189 2.721 1.00 84.38 96 LEU A N 1
ATOM 768 C CA . LEU A 1 96 ? -11.374 1.602 4.029 1.00 84.38 96 LEU A CA 1
ATOM 769 C C . LEU A 1 96 ? -11.834 2.524 5.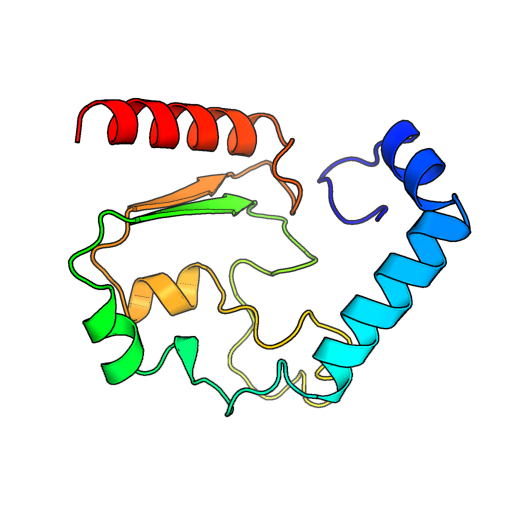160 1.00 84.38 96 LEU A C 1
ATOM 771 O O . LEU A 1 96 ? -12.576 2.091 6.032 1.00 84.38 96 LEU A O 1
ATOM 775 N N . LYS A 1 97 ? -11.497 3.818 5.100 1.00 88.19 97 LYS A N 1
ATOM 776 C CA . LYS A 1 97 ? -11.911 4.804 6.114 1.00 88.19 97 LYS A CA 1
ATOM 777 C C . LYS A 1 97 ? -13.431 4.935 6.260 1.00 88.19 97 LYS A C 1
ATOM 779 O O . LYS A 1 97 ? -13.901 5.294 7.335 1.00 88.19 97 LYS A O 1
ATOM 784 N N . LYS A 1 98 ? -14.214 4.652 5.211 1.00 88.69 98 LYS A N 1
ATOM 785 C CA . LYS A 1 98 ? -15.687 4.662 5.293 1.00 88.69 98 LYS A CA 1
ATOM 786 C C . LYS A 1 98 ? -16.245 3.503 6.113 1.00 88.69 98 LYS A C 1
ATOM 788 O O . LYS A 1 98 ? -17.217 3.705 6.832 1.00 88.69 98 LYS A O 1
ATOM 793 N N . VAL A 1 99 ? -15.673 2.308 5.975 1.00 88.94 99 VAL A N 1
ATOM 794 C CA . VAL A 1 99 ? -16.148 1.098 6.675 1.00 88.94 99 VAL A CA 1
ATOM 795 C C . VAL A 1 99 ? -15.429 0.870 8.008 1.00 88.94 99 VAL A C 1
ATOM 797 O O . VAL A 1 99 ? -15.981 0.249 8.913 1.00 88.94 99 VAL A O 1
ATOM 800 N N . PHE A 1 100 ? -14.232 1.437 8.155 1.00 88.56 100 PHE A N 1
ATOM 801 C CA . PHE A 1 100 ? -13.389 1.395 9.343 1.00 88.56 100 PHE A CA 1
ATOM 802 C C . PHE A 1 100 ? -13.052 2.837 9.795 1.00 88.56 100 PHE A C 1
ATOM 804 O O . PHE A 1 100 ? -11.926 3.308 9.619 1.00 88.56 100 PHE A O 1
ATOM 811 N N . PRO A 1 101 ? -14.036 3.596 10.318 1.00 91.25 101 PRO A N 1
ATOM 812 C CA . PRO A 1 101 ? -13.881 5.012 10.659 1.00 91.25 101 PRO A CA 1
ATOM 813 C C . PRO A 1 101 ? -12.876 5.289 11.783 1.00 91.25 101 PRO A C 1
ATOM 815 O O . PRO A 1 101 ? -12.403 6.421 11.890 1.00 91.25 101 PRO A O 1
ATOM 818 N N . GLU A 1 102 ? -12.517 4.293 12.588 1.00 90.19 102 GLU A N 1
ATOM 819 C CA . GLU A 1 102 ? -11.583 4.408 13.712 1.00 90.19 102 GLU A CA 1
ATOM 820 C C . GLU A 1 102 ? -10.112 4.468 13.282 1.00 90.19 102 GLU A C 1
ATOM 822 O O . GLU A 1 102 ? -9.282 4.918 14.068 1.00 90.19 102 GLU A O 1
ATOM 827 N N . ILE A 1 103 ? -9.771 4.058 12.052 1.00 90.12 103 ILE A N 1
ATOM 828 C CA . ILE A 1 103 ? -8.373 4.078 11.590 1.00 90.12 103 ILE A CA 1
ATOM 829 C C . ILE A 1 103 ? -7.826 5.504 11.545 1.00 90.12 103 ILE A C 1
ATOM 831 O O . ILE A 1 103 ? -8.526 6.443 11.150 1.00 90.12 103 ILE A O 1
ATOM 835 N N . ASP A 1 104 ? -6.551 5.668 11.859 1.00 92.12 104 ASP A N 1
ATOM 836 C CA . ASP A 1 104 ? -5.854 6.934 11.666 1.00 92.12 104 ASP A CA 1
ATOM 837 C C . ASP A 1 104 ? -5.367 7.028 10.210 1.00 92.12 104 ASP A C 1
ATOM 839 O O . ASP A 1 104 ? -4.475 6.284 9.807 1.00 92.12 104 ASP A O 1
ATOM 843 N N . LEU A 1 105 ? -6.001 7.871 9.386 1.00 90.88 105 LEU A N 1
ATOM 844 C CA . LEU A 1 105 ? -5.707 7.979 7.951 1.00 90.88 105 LEU A CA 1
ATOM 845 C C . LEU A 1 105 ? -4.947 9.271 7.643 1.00 90.88 105 LEU A C 1
ATOM 847 O O . LEU A 1 105 ? -5.502 10.362 7.771 1.00 90.88 105 LEU A O 1
ATOM 851 N N . HIS A 1 106 ? -3.742 9.125 7.095 1.00 92.62 106 HIS A N 1
ATOM 852 C CA . HIS A 1 106 ? -2.895 10.219 6.631 1.00 92.62 106 HIS A CA 1
ATOM 853 C C . HIS A 1 106 ? -2.761 10.193 5.110 1.00 92.62 106 HIS A C 1
ATOM 855 O O . HIS A 1 106 ? -2.346 9.189 4.529 1.00 92.62 106 HIS A O 1
ATOM 861 N N . ILE A 1 107 ? -3.087 11.312 4.456 1.00 92.88 107 ILE A N 1
ATOM 862 C CA . ILE A 1 107 ? -2.851 11.492 3.020 1.00 92.88 107 ILE A CA 1
ATOM 863 C C . ILE A 1 107 ? -1.664 12.430 2.816 1.00 92.88 107 ILE A C 1
ATOM 865 O O . ILE A 1 107 ? -1.750 13.610 3.154 1.00 92.88 107 ILE A O 1
ATOM 869 N N . VAL A 1 108 ? -0.587 11.920 2.224 1.00 93.75 108 VAL A N 1
ATOM 870 C CA . VAL A 1 108 ? 0.634 12.691 1.961 1.00 93.75 108 VAL A CA 1
ATOM 871 C C . VAL A 1 108 ? 0.468 13.464 0.652 1.00 93.75 108 VAL A C 1
ATOM 873 O O . VAL A 1 108 ? 0.286 12.836 -0.394 1.00 93.75 108 VAL A O 1
ATOM 876 N N . PRO A 1 109 ? 0.469 14.809 0.677 1.00 92.81 109 PRO A N 1
ATOM 877 C CA . PRO A 1 109 ? 0.075 15.623 -0.471 1.00 92.81 109 PRO A CA 1
ATOM 878 C C . PRO A 1 109 ? 1.030 15.507 -1.662 1.00 92.81 109 PRO A C 1
ATOM 880 O O . PRO A 1 109 ? 0.579 15.637 -2.793 1.00 92.81 109 PRO A O 1
ATOM 883 N N . ASP A 1 110 ? 2.309 15.244 -1.421 1.00 93.19 110 ASP A N 1
ATOM 884 C CA . ASP A 1 110 ? 3.418 15.271 -2.376 1.00 93.19 110 ASP A CA 1
ATOM 885 C C . ASP A 1 110 ? 4.119 13.906 -2.488 1.00 93.19 110 ASP A C 1
ATOM 887 O O . ASP A 1 110 ? 5.338 13.826 -2.591 1.00 93.19 110 ASP A O 1
ATOM 891 N N . ALA A 1 111 ? 3.344 12.817 -2.487 1.00 93.38 111 ALA A N 1
ATOM 892 C CA . ALA A 1 111 ? 3.877 11.458 -2.580 1.00 93.38 111 ALA A CA 1
ATOM 893 C C . ALA A 1 111 ? 3.093 10.556 -3.547 1.00 93.38 111 ALA A C 1
ATOM 895 O O . ALA A 1 111 ? 1.872 10.695 -3.700 1.00 93.38 111 ALA A O 1
ATOM 896 N N . GLY A 1 112 ? 3.821 9.618 -4.163 1.00 91.38 112 GLY A N 1
ATOM 897 C CA . GLY A 1 112 ? 3.294 8.520 -4.977 1.00 91.38 112 GLY A CA 1
ATOM 898 C C . GLY A 1 112 ? 2.974 7.262 -4.158 1.00 91.38 112 GLY A C 1
ATOM 899 O O . GLY A 1 112 ? 2.474 7.341 -3.041 1.00 91.38 112 GLY A O 1
ATOM 900 N N . HIS A 1 113 ? 3.268 6.091 -4.723 1.00 91.62 113 HIS A N 1
ATOM 901 C CA . HIS A 1 113 ? 3.029 4.780 -4.107 1.00 91.62 113 HIS A CA 1
ATOM 902 C C . HIS A 1 113 ? 4.124 4.357 -3.116 1.00 91.62 113 HIS A C 1
ATOM 904 O O . HIS A 1 113 ? 3.873 3.663 -2.133 1.00 91.62 113 HIS A O 1
ATOM 910 N N . SER A 1 114 ? 5.374 4.725 -3.402 1.00 92.25 114 SER A N 1
ATOM 911 C CA . SER A 1 114 ? 6.538 4.174 -2.719 1.00 92.25 114 SER A CA 1
ATOM 912 C C . SER A 1 114 ? 6.541 4.510 -1.230 1.00 92.25 114 SER A C 1
ATOM 914 O O . SER A 1 114 ? 6.499 5.674 -0.840 1.00 92.25 114 SER A O 1
ATOM 916 N N . SER A 1 115 ? 6.760 3.502 -0.384 1.00 91.81 115 SER A N 1
ATOM 917 C CA . SER A 1 115 ? 6.973 3.700 1.058 1.00 91.81 115 SER A CA 1
ATOM 918 C C . SER A 1 115 ? 8.219 4.529 1.397 1.00 91.81 115 SER A C 1
ATOM 920 O O . SER A 1 115 ? 8.417 4.909 2.548 1.00 91.81 115 SER A O 1
ATOM 922 N N . ARG A 1 116 ? 9.067 4.808 0.400 1.00 92.06 116 ARG A N 1
ATOM 923 C CA . ARG A 1 116 ? 10.297 5.598 0.520 1.00 92.06 116 ARG A CA 1
ATOM 924 C C . ARG A 1 116 ? 10.132 7.060 0.097 1.00 92.06 116 ARG A C 1
ATOM 926 O O . ARG A 1 116 ? 11.130 7.773 0.041 1.00 92.06 116 ARG A O 1
ATOM 933 N N . GLU A 1 117 ? 8.920 7.503 -0.227 1.00 93.50 117 GLU A N 1
ATOM 934 C CA . GLU A 1 117 ? 8.620 8.934 -0.351 1.00 93.50 117 GLU A CA 1
ATOM 935 C C . GLU A 1 117 ? 8.867 9.625 0.990 1.00 93.50 117 GLU A C 1
ATOM 937 O O . GLU A 1 117 ? 8.493 9.087 2.031 1.00 93.50 117 GLU A O 1
ATOM 942 N N . VAL A 1 118 ? 9.474 10.815 0.984 1.00 95.25 118 VAL A N 1
ATOM 943 C CA . VAL A 1 118 ? 9.926 11.489 2.218 1.00 95.25 118 VAL A CA 1
ATOM 944 C C . VAL A 1 118 ? 8.779 11.653 3.221 1.00 95.25 118 VAL A C 1
ATOM 946 O O . VAL A 1 118 ? 8.923 11.293 4.391 1.00 95.25 118 VAL A O 1
ATOM 949 N N . GLY A 1 119 ? 7.622 12.137 2.759 1.00 94.88 119 GLY A N 1
ATOM 950 C CA . GLY A 1 119 ? 6.443 12.311 3.607 1.00 94.88 119 GLY A CA 1
ATOM 951 C C . GLY A 1 119 ? 5.833 10.990 4.091 1.00 94.88 119 GLY A C 1
ATOM 952 O O . GLY A 1 119 ? 5.398 10.911 5.238 1.00 94.88 119 GLY A O 1
ATOM 953 N N . ILE A 1 120 ? 5.849 9.937 3.262 1.00 95.06 120 ILE A N 1
ATOM 954 C CA . ILE A 1 120 ? 5.336 8.612 3.651 1.00 95.06 120 ILE A CA 1
ATOM 955 C C . ILE A 1 120 ? 6.259 7.976 4.690 1.00 95.06 120 ILE A C 1
ATOM 957 O O . ILE A 1 120 ? 5.793 7.572 5.752 1.00 95.06 120 ILE A O 1
ATOM 961 N N . ALA A 1 121 ? 7.564 7.931 4.422 1.00 96.69 121 ALA A N 1
ATOM 962 C CA . ALA A 1 121 ? 8.551 7.333 5.314 1.00 96.69 121 ALA A CA 1
ATOM 963 C C . ALA A 1 121 ? 8.534 7.989 6.700 1.00 96.69 121 ALA A C 1
ATOM 965 O O . ALA A 1 121 ? 8.560 7.286 7.709 1.00 96.69 121 ALA A O 1
ATOM 966 N N . LYS A 1 122 ? 8.422 9.324 6.758 1.00 97.31 122 LYS A N 1
ATOM 967 C CA . LYS A 1 122 ? 8.291 10.063 8.019 1.00 97.31 122 LYS A CA 1
ATOM 968 C C . LYS A 1 122 ? 7.089 9.583 8.840 1.00 97.31 122 LYS A C 1
ATOM 970 O O . LYS A 1 122 ? 7.259 9.226 10.001 1.00 97.31 122 LYS A O 1
ATOM 975 N N . LEU A 1 123 ? 5.902 9.531 8.236 1.00 95.56 123 LEU A N 1
ATOM 976 C CA . LEU A 1 123 ? 4.682 9.098 8.927 1.00 95.56 123 LEU A CA 1
ATOM 977 C C . LEU A 1 123 ? 4.721 7.620 9.320 1.00 95.56 123 LEU A C 1
ATOM 979 O O . LEU A 1 123 ? 4.200 7.259 10.371 1.00 95.56 123 LEU A O 1
ATOM 983 N N . LEU A 1 124 ? 5.348 6.763 8.508 1.00 95.56 124 LEU A N 1
ATOM 984 C CA . LEU A 1 124 ? 5.556 5.360 8.866 1.00 95.56 124 LEU A CA 1
ATOM 985 C C . LEU A 1 124 ? 6.437 5.239 10.114 1.00 95.56 124 LEU A C 1
ATOM 987 O O . LEU A 1 124 ? 6.078 4.499 11.023 1.00 95.56 124 LEU A O 1
ATOM 991 N N . VAL A 1 125 ? 7.535 5.999 10.194 1.00 96.88 125 VAL A N 1
ATOM 992 C CA . VAL A 1 125 ? 8.406 6.025 11.382 1.00 96.88 125 VAL A CA 1
ATOM 993 C C . VAL A 1 125 ? 7.658 6.559 12.608 1.00 96.88 125 VAL A C 1
ATOM 995 O O . VAL A 1 125 ? 7.733 5.967 13.685 1.00 96.88 125 VAL A O 1
ATOM 998 N N . GLU A 1 126 ? 6.895 7.643 12.456 1.00 95.88 126 GLU A N 1
ATOM 999 C CA . GLU A 1 126 ? 6.061 8.194 13.534 1.00 95.88 126 GLU A CA 1
ATOM 1000 C C . GLU A 1 126 ? 5.019 7.177 14.027 1.00 95.88 126 GLU A C 1
ATOM 1002 O O . GLU A 1 126 ? 4.861 6.995 15.235 1.00 95.88 126 GLU A O 1
ATOM 1007 N N . ALA A 1 127 ? 4.360 6.461 13.111 1.00 93.50 127 ALA A N 1
ATOM 1008 C CA . ALA A 1 127 ? 3.408 5.408 13.448 1.00 93.50 127 ALA A CA 1
ATOM 1009 C C . ALA A 1 127 ? 4.082 4.238 14.178 1.00 93.50 127 ALA A C 1
ATOM 1011 O O . ALA A 1 127 ? 3.560 3.776 15.191 1.00 93.50 127 ALA A O 1
ATOM 1012 N N . THR A 1 128 ? 5.256 3.788 13.720 1.00 95.69 128 THR A N 1
ATOM 1013 C CA . THR A 1 128 ? 5.996 2.718 14.406 1.00 95.69 128 THR A CA 1
ATOM 1014 C C . THR A 1 128 ? 6.460 3.136 15.795 1.00 95.69 128 THR A C 1
ATOM 1016 O O . THR A 1 128 ? 6.356 2.338 16.719 1.00 95.69 128 THR A O 1
ATOM 1019 N N . ASN A 1 129 ? 6.900 4.386 15.973 1.00 96.00 129 ASN A N 1
ATOM 1020 C CA . ASN A 1 129 ? 7.284 4.900 17.288 1.00 96.00 129 ASN A CA 1
ATOM 1021 C C . ASN A 1 129 ? 6.077 4.954 18.230 1.00 96.00 129 ASN A C 1
ATOM 1023 O O . ASN A 1 129 ? 6.172 4.510 19.365 1.00 96.00 129 ASN A O 1
ATOM 1027 N N . LYS A 1 130 ? 4.917 5.420 17.747 1.00 93.00 130 LYS A N 1
ATOM 1028 C CA . LYS A 1 130 ? 3.665 5.427 18.521 1.00 93.00 130 LYS A CA 1
ATOM 1029 C C . LYS A 1 130 ? 3.248 4.026 18.978 1.00 93.00 130 LYS A C 1
ATOM 1031 O O . LYS A 1 130 ? 2.690 3.884 20.059 1.00 93.00 130 LYS A O 1
ATOM 1036 N N . PHE A 1 131 ? 3.469 3.010 18.146 1.00 91.62 131 PHE A N 1
ATOM 1037 C CA . PHE A 1 131 ? 3.130 1.625 18.473 1.00 91.62 131 PHE A CA 1
ATOM 1038 C C . PHE A 1 131 ? 4.187 0.906 19.314 1.00 91.62 131 PHE A C 1
ATOM 1040 O O . PHE A 1 131 ? 3.889 -0.160 19.840 1.00 91.62 131 PHE A O 1
ATOM 1047 N N . ALA A 1 132 ? 5.391 1.464 19.462 1.00 92.50 132 ALA A N 1
ATOM 1048 C CA . ALA A 1 132 ? 6.435 0.877 20.299 1.00 92.50 132 ALA A CA 1
ATOM 1049 C C . ALA A 1 132 ? 6.078 0.898 21.797 1.00 92.50 132 ALA A C 1
ATOM 1051 O O . ALA A 1 132 ? 6.580 0.065 22.547 1.00 92.50 132 ALA A O 1
ATOM 1052 N N . ASP A 1 133 ? 5.202 1.820 22.205 1.00 86.12 133 ASP A N 1
ATOM 1053 C CA . ASP A 1 133 ? 4.776 2.021 23.594 1.00 86.12 133 ASP A CA 1
ATOM 1054 C C . ASP A 1 133 ? 3.416 1.356 23.931 1.00 86.12 133 ASP A C 1
ATOM 1056 O O . ASP A 1 133 ? 2.860 1.620 25.000 1.00 86.12 133 ASP A O 1
ATOM 1060 N N . LEU A 1 134 ? 2.851 0.543 23.022 1.00 81.00 134 LEU A N 1
ATOM 1061 C CA . LEU A 1 134 ? 1.584 -0.192 23.214 1.00 81.00 134 LEU A CA 1
ATOM 1062 C C . LEU A 1 134 ? 1.783 -1.543 23.913 1.00 81.00 134 LEU A C 1
ATOM 1064 O O . LEU A 1 134 ? 0.905 -1.884 24.739 1.00 81.00 134 LEU A O 1
#

Foldseek 3Di:
DQQQKLHGDPVVVVVCPPPVNVVVVCVVQLVCLVCLVVDDACVCLDLVNCVVCLVPAAEAEEECAAPQQHLDDPPDDDCPPVSRPRRRNRQRLVSNCVSNVNHHYHYHDRTYNDCPDPSNVVVVVVVVVVVVVD

Radius of gyration: 16.35 Å; chains: 1; bounding box: 38×32×43 Å